Protein AF-A0A2T5PAU7-F1 (afdb_monomer_lite)

pLDDT: mean 80.7, std 19.56, range [39.38, 97.62]

Structure (mmCIF, N/CA/C/O backbone):
data_AF-A0A2T5PAU7-F1
#
_entry.id   AF-A0A2T5PAU7-F1
#
loop_
_atom_site.group_PDB
_atom_site.id
_atom_site.type_symbol
_atom_site.label_atom_id
_atom_site.label_alt_id
_atom_site.label_comp_id
_atom_site.label_asym_id
_atom_site.label_entity_id
_atom_site.label_seq_id
_atom_site.pdbx_PDB_ins_code
_atom_site.Cartn_x
_atom_site.Cartn_y
_atom_site.Cartn_z
_atom_site.occupancy
_atom_site.B_iso_or_equiv
_atom_site.auth_seq_id
_atom_site.auth_comp_id
_atom_site.auth_asym_id
_atom_site.auth_atom_id
_atom_site.pdbx_PDB_model_num
ATOM 1 N N . MET A 1 1 ? 6.657 5.791 -55.545 1.00 39.38 1 MET A N 1
ATOM 2 C CA . MET A 1 1 ? 7.955 5.639 -56.237 1.00 39.38 1 MET A CA 1
ATOM 3 C C . MET A 1 1 ? 9.067 5.541 -55.195 1.00 39.38 1 MET A C 1
ATOM 5 O O . MET A 1 1 ? 9.096 6.386 -54.319 1.00 39.38 1 MET A O 1
ATOM 9 N N . ARG A 1 2 ? 9.885 4.475 -55.280 1.00 42.03 2 ARG A N 1
ATOM 10 C CA . ARG A 1 2 ? 11.344 4.372 -55.002 1.00 42.03 2 ARG A CA 1
ATOM 11 C C . ARG A 1 2 ? 11.882 5.170 -53.791 1.00 42.03 2 ARG A C 1
ATOM 13 O O . ARG A 1 2 ? 11.985 6.381 -53.857 1.00 42.03 2 ARG A O 1
ATOM 20 N N . LYS A 1 3 ? 12.134 4.526 -52.643 1.00 49.34 3 LYS A N 1
ATOM 21 C CA . LYS A 1 3 ? 13.430 3.925 -52.228 1.00 49.34 3 LYS A CA 1
ATOM 22 C C . LYS A 1 3 ? 14.619 4.894 -52.342 1.00 49.34 3 LYS A C 1
ATOM 24 O O . LYS A 1 3 ? 15.164 5.044 -53.430 1.00 49.34 3 LYS A O 1
ATOM 29 N N . THR A 1 4 ? 15.088 5.407 -51.206 1.00 62.50 4 THR A N 1
ATOM 30 C CA . THR A 1 4 ? 16.481 5.837 -51.014 1.00 62.50 4 THR A CA 1
ATOM 31 C C . THR A 1 4 ? 17.080 5.066 -49.844 1.00 62.50 4 THR A C 1
ATOM 33 O O . THR A 1 4 ? 16.468 4.893 -48.794 1.00 62.50 4 THR A O 1
ATOM 36 N N . LEU A 1 5 ? 18.252 4.521 -50.126 1.00 50.94 5 LEU A N 1
ATOM 37 C CA . LEU A 1 5 ? 19.038 3.540 -49.399 1.00 50.94 5 LEU A CA 1
ATOM 38 C C . LEU A 1 5 ? 20.217 4.240 -48.695 1.00 50.94 5 LEU A C 1
ATOM 40 O O . LEU A 1 5 ? 20.725 5.190 -49.277 1.00 50.94 5 LEU A O 1
ATOM 44 N N . ILE A 1 6 ? 20.702 3.644 -47.584 1.00 52.25 6 ILE A N 1
ATOM 45 C CA . ILE A 1 6 ? 22.132 3.545 -47.161 1.00 52.25 6 ILE A CA 1
ATOM 46 C C . ILE A 1 6 ? 22.794 4.883 -46.735 1.00 52.25 6 ILE A C 1
ATOM 48 O O . ILE A 1 6 ? 22.632 5.893 -47.394 1.00 52.25 6 ILE A O 1
ATOM 52 N N . ALA A 1 7 ? 23.625 5.031 -45.699 1.00 47.59 7 ALA A N 1
ATOM 53 C CA . ALA A 1 7 ? 24.138 4.234 -44.583 1.00 47.59 7 ALA A CA 1
ATOM 54 C C . ALA A 1 7 ? 24.949 5.191 -43.679 1.00 47.59 7 ALA A C 1
ATOM 56 O O . ALA A 1 7 ? 25.398 6.227 -44.159 1.00 47.59 7 ALA A O 1
ATOM 57 N N . ALA A 1 8 ? 25.212 4.813 -42.426 1.00 53.09 8 ALA A N 1
ATOM 58 C CA . ALA A 1 8 ? 26.489 5.084 -41.753 1.00 53.09 8 ALA A CA 1
ATOM 59 C C . ALA A 1 8 ? 26.537 4.313 -40.425 1.00 53.09 8 ALA A C 1
ATOM 61 O O . ALA A 1 8 ? 25.862 4.654 -39.457 1.00 53.09 8 ALA A O 1
ATOM 62 N N . LEU A 1 9 ? 27.342 3.253 -40.404 1.00 51.97 9 LEU A N 1
ATOM 63 C CA . LEU A 1 9 ? 27.857 2.626 -39.192 1.00 51.97 9 LEU A CA 1
ATOM 64 C C . LEU A 1 9 ? 28.864 3.588 -38.554 1.00 51.97 9 LEU A C 1
ATOM 66 O O . LEU A 1 9 ? 29.898 3.867 -39.156 1.00 51.97 9 LEU A O 1
ATOM 70 N N . LEU A 1 10 ? 28.589 4.050 -37.335 1.00 48.78 10 LEU A N 1
ATOM 71 C CA . LEU A 1 10 ? 29.589 4.689 -36.486 1.00 48.78 10 LEU A CA 1
ATOM 72 C C . LEU A 1 10 ? 29.769 3.832 -35.232 1.00 48.78 10 LEU A C 1
ATOM 74 O O . LEU A 1 10 ? 29.010 3.923 -34.270 1.00 48.78 10 LEU A O 1
ATOM 78 N N . ALA A 1 11 ? 30.763 2.948 -35.281 1.00 52.41 11 ALA A N 1
ATOM 79 C CA . ALA A 1 11 ? 31.256 2.240 -34.114 1.00 52.41 11 ALA A CA 1
ATOM 80 C C . ALA A 1 11 ? 32.039 3.231 -33.239 1.00 52.41 11 ALA A C 1
ATOM 82 O O . ALA A 1 11 ? 33.141 3.639 -33.597 1.00 52.41 11 ALA A O 1
ATOM 83 N N . ALA A 1 12 ? 31.469 3.614 -32.098 1.00 54.72 12 ALA A N 1
ATOM 84 C CA . ALA A 1 12 ? 32.187 4.299 -31.032 1.00 54.72 12 ALA A CA 1
ATOM 85 C C . ALA A 1 12 ? 32.242 3.364 -29.818 1.00 54.72 12 ALA A C 1
ATOM 87 O O . ALA A 1 12 ? 31.217 3.007 -29.238 1.00 54.72 12 ALA A O 1
ATOM 88 N N . ALA A 1 13 ? 33.454 2.926 -29.485 1.00 51.75 13 ALA A N 1
ATOM 89 C CA . ALA A 1 13 ? 33.760 2.131 -28.308 1.00 51.75 13 ALA A CA 1
ATOM 90 C C . ALA A 1 13 ? 33.360 2.899 -27.040 1.00 51.75 13 ALA A C 1
ATOM 92 O O . ALA A 1 13 ? 33.858 3.998 -26.804 1.00 51.75 13 ALA A O 1
ATOM 93 N N . ILE A 1 14 ? 32.479 2.323 -26.222 1.00 57.59 14 ILE A N 1
ATOM 94 C CA . ILE A 1 14 ? 32.203 2.838 -24.878 1.00 57.59 14 ILE A CA 1
ATOM 95 C C . ILE A 1 14 ? 33.231 2.194 -23.938 1.00 57.59 14 ILE A C 1
ATOM 97 O O . ILE A 1 14 ? 33.237 0.966 -23.818 1.00 57.59 14 ILE A O 1
ATOM 101 N N . PRO A 1 15 ? 34.111 2.969 -23.275 1.00 51.31 15 PRO A N 1
ATOM 102 C CA . PRO A 1 15 ? 34.973 2.441 -22.230 1.00 51.31 15 PRO A CA 1
ATOM 103 C C . PRO A 1 15 ? 34.120 1.851 -21.104 1.00 51.31 15 PRO A C 1
ATOM 105 O O . PRO A 1 15 ? 33.272 2.533 -20.526 1.00 51.31 15 PRO A O 1
ATOM 108 N N . ALA A 1 16 ? 34.361 0.580 -20.793 1.00 55.34 16 ALA A N 1
ATOM 109 C CA . ALA A 1 16 ? 33.820 -0.100 -19.627 1.00 55.34 16 ALA A CA 1
ATOM 110 C C . ALA A 1 16 ? 34.434 0.506 -18.352 1.00 55.34 16 ALA A C 1
ATOM 112 O O . ALA A 1 16 ? 35.414 -0.000 -17.811 1.00 55.34 16 ALA A O 1
ATOM 113 N N . ALA A 1 17 ? 33.879 1.625 -17.888 1.00 53.59 17 ALA A N 1
ATOM 114 C CA . ALA A 1 17 ? 34.150 2.136 -16.556 1.00 53.59 17 ALA A CA 1
ATOM 115 C C . ALA A 1 17 ? 33.296 1.348 -15.555 1.00 53.59 17 ALA A C 1
ATOM 117 O O . ALA A 1 17 ? 32.066 1.400 -15.567 1.00 53.59 17 ALA A O 1
ATOM 118 N N . ALA A 1 18 ? 33.983 0.579 -14.717 1.00 50.28 18 ALA A N 1
ATOM 119 C CA . ALA A 1 18 ? 33.427 -0.163 -13.604 1.00 50.28 18 ALA A CA 1
ATOM 120 C C . ALA A 1 18 ? 32.631 0.758 -12.663 1.00 50.28 18 ALA A C 1
ATOM 122 O O . ALA A 1 18 ? 33.209 1.564 -11.937 1.00 50.28 18 ALA A O 1
ATOM 123 N N . PHE A 1 19 ? 31.310 0.595 -12.616 1.00 47.25 19 PHE A N 1
ATOM 124 C CA . PHE A 1 19 ? 30.497 1.093 -11.508 1.00 47.25 19 PHE A CA 1
ATOM 125 C C . PHE A 1 19 ? 30.407 0.011 -10.433 1.00 47.25 19 PHE A C 1
ATOM 127 O O . PHE A 1 19 ? 29.391 -0.656 -10.266 1.00 47.25 19 PHE A O 1
ATOM 134 N N . ALA A 1 20 ? 31.501 -0.163 -9.693 1.00 54.81 20 ALA A N 1
ATOM 135 C CA . ALA A 1 20 ? 31.453 -0.775 -8.373 1.00 54.81 20 ALA A CA 1
ATOM 136 C C . ALA A 1 20 ? 31.070 0.317 -7.363 1.00 54.81 20 ALA A C 1
ATOM 138 O O . ALA A 1 20 ? 31.920 0.891 -6.690 1.00 54.81 20 ALA A O 1
ATOM 139 N N . MET A 1 21 ? 29.781 0.646 -7.296 1.00 49.22 21 MET A N 1
ATOM 140 C CA . MET A 1 21 ? 29.218 1.327 -6.132 1.00 49.22 21 MET A CA 1
ATOM 141 C C . MET A 1 21 ? 28.732 0.229 -5.177 1.00 49.22 21 MET A C 1
ATOM 143 O O . MET A 1 21 ? 27.794 -0.486 -5.542 1.00 49.22 21 MET A O 1
ATOM 147 N N . PRO A 1 22 ? 29.323 0.045 -3.981 1.00 43.78 22 PRO A N 1
ATOM 148 C CA . PRO A 1 22 ? 28.660 -0.702 -2.925 1.00 43.78 22 PRO A CA 1
ATOM 149 C C . PRO A 1 22 ? 27.445 0.120 -2.497 1.00 43.78 22 PRO A C 1
ATOM 151 O O . PRO A 1 22 ? 27.529 1.066 -1.717 1.00 43.78 22 PRO A O 1
ATOM 154 N N . GLN A 1 23 ? 26.300 -0.197 -3.091 1.00 47.84 23 GLN A N 1
ATOM 155 C CA . GLN A 1 23 ? 25.025 0.312 -2.637 1.00 47.84 23 GLN A CA 1
ATOM 156 C C . GLN A 1 23 ? 24.655 -0.467 -1.378 1.00 47.84 23 GLN A C 1
ATOM 158 O O . GLN A 1 23 ? 23.914 -1.447 -1.434 1.00 47.84 23 GLN A O 1
ATOM 163 N N . ASP A 1 24 ? 25.190 -0.022 -0.240 1.00 46.19 24 ASP A N 1
ATOM 164 C CA . ASP A 1 24 ? 24.649 -0.336 1.078 1.00 46.19 24 ASP A CA 1
ATOM 165 C C . ASP A 1 24 ? 23.235 0.246 1.148 1.00 46.19 24 ASP A C 1
ATOM 167 O O . ASP A 1 24 ? 22.976 1.363 1.600 1.00 46.19 24 ASP A O 1
ATOM 171 N N . GLY A 1 25 ? 22.299 -0.522 0.593 1.00 43.41 25 GLY A N 1
ATOM 172 C CA . GLY A 1 25 ? 20.876 -0.257 0.563 1.00 43.41 25 GLY A CA 1
ATOM 173 C C . GLY A 1 25 ? 20.276 -0.428 1.949 1.00 43.41 25 GLY A C 1
ATOM 174 O O . GLY A 1 25 ? 19.430 -1.293 2.166 1.00 43.41 25 GLY A O 1
ATOM 175 N N . HIS A 1 26 ? 20.645 0.446 2.881 1.00 41.03 26 HIS A N 1
ATOM 176 C CA . HIS A 1 26 ? 19.779 0.781 3.998 1.00 41.03 26 HIS A CA 1
ATOM 177 C C . HIS A 1 26 ? 18.587 1.579 3.459 1.00 41.03 26 HIS A C 1
ATOM 179 O O . HIS A 1 26 ? 18.444 2.775 3.701 1.00 41.03 26 HIS A O 1
ATOM 185 N N . HIS A 1 27 ? 17.677 0.902 2.757 1.00 43.97 27 HIS A N 1
ATOM 186 C CA . HIS A 1 27 ? 16.308 1.376 2.608 1.00 43.97 27 HIS A CA 1
ATOM 187 C C . HIS A 1 27 ? 15.602 1.215 3.962 1.00 43.97 27 HIS A C 1
ATOM 189 O O . HIS A 1 27 ? 14.695 0.401 4.130 1.00 43.97 27 HIS A O 1
ATOM 195 N N . GLN A 1 28 ? 16.042 1.993 4.960 1.00 41.81 28 GLN A N 1
ATOM 196 C CA . GLN A 1 28 ? 15.193 2.350 6.087 1.00 41.81 28 GLN A CA 1
ATOM 197 C C . GLN A 1 28 ? 13.962 2.992 5.465 1.00 41.81 28 GLN A C 1
ATOM 199 O O . GLN A 1 28 ? 14.086 4.027 4.809 1.00 41.81 28 GLN A O 1
ATOM 204 N N . GLY A 1 29 ? 12.821 2.305 5.580 1.00 43.38 29 GLY A N 1
ATOM 205 C CA . GLY A 1 29 ? 11.585 2.643 4.887 1.00 43.38 29 GLY A CA 1
ATOM 206 C C . GLY A 1 29 ? 11.395 4.146 4.846 1.00 43.38 29 GLY A C 1
ATOM 207 O O . GLY A 1 29 ? 11.404 4.775 5.908 1.00 43.38 29 GLY A O 1
ATOM 208 N N . GLN A 1 30 ? 11.314 4.694 3.625 1.00 43.19 30 GLN A N 1
ATOM 209 C CA . GLN A 1 30 ? 11.056 6.105 3.369 1.00 43.19 30 GLN A CA 1
ATOM 210 C C . GLN A 1 30 ? 10.035 6.555 4.403 1.00 43.19 30 GLN A C 1
ATOM 212 O O . GLN A 1 30 ? 8.881 6.111 4.381 1.00 43.19 30 GLN A O 1
ATOM 217 N N . ARG A 1 31 ? 10.503 7.333 5.387 1.00 49.91 31 ARG A N 1
ATOM 218 C CA . ARG A 1 31 ? 9.630 7.846 6.427 1.00 49.91 31 ARG A CA 1
ATOM 219 C C . ARG A 1 31 ? 8.505 8.517 5.669 1.00 49.91 31 ARG A C 1
ATOM 221 O O . ARG A 1 31 ? 8.767 9.382 4.836 1.00 49.91 31 ARG A O 1
ATOM 228 N N . HIS A 1 32 ? 7.277 8.106 5.951 1.00 52.66 32 HIS A N 1
ATOM 229 C CA . HIS A 1 32 ? 6.061 8.803 5.551 1.00 52.66 32 HIS A CA 1
ATOM 230 C C . HIS A 1 32 ? 5.997 10.155 6.296 1.00 52.66 32 HIS A C 1
ATOM 232 O O . HIS A 1 32 ? 5.009 10.506 6.926 1.00 52.66 32 HIS A O 1
ATOM 238 N N . ASN A 1 33 ? 7.108 10.892 6.319 1.00 53.09 33 ASN A N 1
ATOM 239 C CA . ASN A 1 33 ? 7.168 12.254 6.778 1.00 53.09 33 ASN A CA 1
ATOM 240 C C . ASN A 1 33 ? 6.520 13.045 5.661 1.00 53.09 33 ASN A C 1
ATOM 242 O O . ASN A 1 33 ? 7.120 13.239 4.603 1.00 53.09 33 ASN A O 1
ATOM 246 N N . MET A 1 34 ? 5.272 13.448 5.894 1.00 59.66 34 MET A N 1
ATOM 247 C CA . MET A 1 34 ? 4.632 14.430 5.038 1.00 59.66 34 MET A CA 1
ATOM 248 C C . MET A 1 34 ? 5.592 15.612 4.887 1.00 59.66 34 MET A C 1
ATOM 250 O O . MET A 1 34 ? 6.109 16.074 5.911 1.00 59.66 34 MET A O 1
ATOM 254 N N . PRO A 1 35 ? 5.852 16.082 3.652 1.00 62.69 35 PRO A N 1
ATOM 255 C CA . PRO A 1 35 ? 6.819 17.150 3.387 1.00 62.69 35 PRO A CA 1
ATOM 256 C C . PRO A 1 35 ? 6.658 18.338 4.346 1.00 62.69 35 PRO A C 1
ATOM 258 O O . PRO A 1 35 ? 7.642 18.845 4.872 1.00 62.69 35 PRO A O 1
ATOM 261 N N . MET A 1 36 ? 5.403 18.643 4.687 1.00 69.12 36 MET A N 1
ATOM 262 C CA . MET A 1 36 ? 4.952 19.678 5.620 1.00 69.12 36 MET A CA 1
ATOM 263 C C . MET A 1 36 ? 5.638 19.670 7.000 1.00 69.12 36 MET A C 1
ATOM 265 O O . MET A 1 36 ? 5.825 20.726 7.587 1.00 69.12 36 MET A O 1
ATOM 269 N N . PHE A 1 37 ? 5.994 18.503 7.552 1.00 74.19 37 PHE A N 1
ATOM 270 C CA . PHE A 1 37 ? 6.584 18.405 8.899 1.00 74.19 37 PHE A CA 1
ATOM 271 C C . PHE A 1 37 ? 8.103 18.238 8.881 1.00 74.19 37 PHE A C 1
ATOM 273 O O . PHE A 1 37 ? 8.727 18.222 9.939 1.00 74.19 37 PHE A O 1
ATOM 280 N N . LYS A 1 38 ? 8.707 18.075 7.698 1.00 72.69 38 LYS A N 1
ATOM 281 C CA . LYS A 1 38 ? 10.157 17.891 7.565 1.00 72.69 38 LYS A CA 1
ATOM 282 C C . LYS A 1 38 ? 10.922 19.198 7.801 1.00 72.69 38 LYS A C 1
ATOM 284 O O . LYS A 1 38 ? 12.070 19.147 8.223 1.00 72.69 38 LYS A O 1
ATOM 289 N N . GLU A 1 39 ? 10.280 20.332 7.533 1.00 81.06 39 GLU A N 1
ATOM 290 C CA . GLU A 1 39 ? 10.830 21.681 7.723 1.00 81.06 39 GLU A CA 1
ATOM 291 C C . GLU A 1 39 ? 10.647 22.204 9.156 1.00 81.06 39 GLU A C 1
ATOM 293 O O . GLU A 1 39 ? 11.225 23.223 9.522 1.00 81.06 39 GLU A O 1
ATOM 298 N N . LEU A 1 40 ? 9.867 21.501 9.983 1.00 85.00 40 LEU A N 1
ATOM 299 C CA . LEU A 1 40 ? 9.672 21.851 11.385 1.00 85.00 40 LEU A CA 1
ATOM 300 C C . LEU A 1 40 ? 10.757 21.194 12.242 1.00 85.00 40 LEU A C 1
ATOM 302 O O . LEU A 1 40 ? 10.950 19.974 12.186 1.00 85.00 40 LEU A O 1
ATOM 306 N N . ASP A 1 41 ? 11.418 21.979 13.090 1.00 87.12 41 ASP A N 1
ATOM 307 C CA . ASP A 1 41 ? 12.364 21.452 14.074 1.00 87.12 41 ASP A CA 1
ATOM 308 C C . ASP A 1 41 ? 11.617 20.845 15.273 1.00 87.12 41 ASP A C 1
ATOM 310 O O . ASP A 1 41 ? 11.444 21.454 16.327 1.00 87.12 41 ASP A O 1
ATOM 314 N N . LEU A 1 42 ? 11.064 19.649 15.058 1.00 87.31 42 LEU A N 1
ATOM 315 C CA . LEU A 1 42 ? 10.303 18.918 16.069 1.00 87.31 42 LEU A CA 1
ATOM 316 C C . LEU A 1 42 ? 11.232 18.145 17.010 1.00 87.31 42 LEU A C 1
ATOM 318 O O . LEU A 1 42 ? 12.071 17.368 16.533 1.00 87.31 42 LEU A O 1
ATOM 322 N N . SER A 1 43 ? 10.975 18.239 18.320 1.00 92.56 43 SER A N 1
ATOM 323 C CA . SER A 1 43 ? 11.590 17.371 19.334 1.00 92.56 43 SER A CA 1
ATOM 324 C C . SER A 1 43 ? 11.234 15.895 19.106 1.00 92.56 43 SER A C 1
ATOM 326 O O . SER A 1 43 ? 10.293 15.551 18.379 1.00 92.56 43 SER A O 1
ATOM 328 N N . THR A 1 44 ? 11.970 14.985 19.746 1.00 90.00 44 THR A N 1
ATOM 329 C CA . THR A 1 44 ? 11.704 13.540 19.659 1.00 90.00 44 THR A CA 1
ATOM 330 C C . THR A 1 44 ? 10.296 13.187 20.149 1.00 90.00 44 THR A C 1
ATOM 332 O O . THR A 1 44 ? 9.584 12.430 19.483 1.00 90.00 44 THR A O 1
ATOM 335 N N . GLU A 1 45 ? 9.856 13.780 21.258 1.00 93.25 45 GLU A N 1
ATOM 336 C CA . GLU A 1 45 ? 8.528 13.578 21.844 1.00 93.25 45 GLU A CA 1
ATOM 337 C C . GLU A 1 45 ? 7.431 14.082 20.900 1.00 93.25 45 GLU A C 1
ATOM 339 O O . GLU A 1 45 ? 6.460 13.368 20.636 1.00 93.25 45 GLU A O 1
ATOM 344 N N . GLN A 1 46 ? 7.617 15.270 20.315 1.00 91.25 46 GLN A N 1
ATOM 345 C CA . GLN A 1 46 ? 6.678 15.838 19.344 1.00 91.25 46 GLN A CA 1
ATOM 346 C C . GLN A 1 46 ? 6.552 14.950 18.100 1.00 91.25 46 GLN A C 1
ATOM 348 O O . GLN A 1 46 ? 5.444 14.691 17.629 1.00 91.25 46 GLN A O 1
ATOM 353 N N . ARG A 1 47 ? 7.668 14.411 17.587 1.00 89.06 47 ARG A N 1
ATOM 354 C CA . ARG A 1 47 ? 7.657 13.467 16.453 1.00 89.06 47 ARG A CA 1
ATOM 355 C C . ARG A 1 47 ? 6.900 12.185 16.784 1.00 89.06 47 ARG A C 1
ATOM 357 O O . ARG A 1 47 ? 6.172 11.670 15.930 1.00 89.06 47 ARG A O 1
ATOM 364 N N . GLN A 1 48 ? 7.050 11.662 18.000 1.00 90.56 48 GLN A N 1
ATOM 365 C CA . GLN A 1 48 ? 6.335 10.466 18.440 1.00 90.56 48 GLN A CA 1
ATOM 366 C C . GLN A 1 48 ? 4.828 10.724 18.556 1.00 90.56 48 GLN A C 1
ATOM 368 O O . GLN A 1 48 ? 4.035 9.935 18.036 1.00 90.56 48 GLN A O 1
ATOM 373 N N . GLN A 1 49 ? 4.432 11.838 19.178 1.00 92.25 49 GLN A N 1
ATOM 374 C CA . GLN A 1 49 ? 3.028 12.243 19.290 1.00 92.25 49 GLN A CA 1
ATOM 375 C C . GLN A 1 49 ? 2.397 12.468 17.913 1.00 92.25 49 GLN A C 1
ATOM 377 O O . GLN A 1 49 ? 1.322 11.939 17.638 1.00 92.25 49 GLN A O 1
ATOM 382 N N . MET A 1 50 ? 3.103 13.157 17.013 1.00 89.38 50 MET A N 1
ATOM 383 C CA . MET A 1 50 ? 2.661 13.364 15.635 1.00 89.38 50 MET A CA 1
ATOM 384 C C . MET A 1 50 ? 2.488 12.033 14.895 1.00 89.38 50 MET A C 1
ATOM 386 O O . MET A 1 50 ? 1.468 11.797 14.254 1.00 89.38 50 MET A O 1
ATOM 390 N N . SER A 1 51 ? 3.454 11.118 15.023 1.00 87.62 51 SER A N 1
ATOM 391 C CA . SER A 1 51 ? 3.380 9.794 14.391 1.00 87.62 51 SER A CA 1
ATOM 392 C C . SER A 1 51 ? 2.189 8.977 14.899 1.00 87.62 51 SER A C 1
ATOM 394 O O . SER A 1 51 ? 1.540 8.279 14.116 1.00 87.62 51 SER A O 1
ATOM 396 N N . LYS A 1 52 ? 1.886 9.064 16.201 1.00 92.31 52 LYS A N 1
ATOM 397 C CA . LYS A 1 52 ? 0.704 8.436 16.802 1.00 92.31 52 LYS A CA 1
ATOM 398 C C . LYS A 1 52 ? -0.582 9.040 16.233 1.00 92.31 52 LYS A C 1
ATOM 400 O O . LYS A 1 52 ? -1.404 8.289 15.714 1.00 92.31 52 LYS A O 1
ATOM 405 N N . LEU A 1 53 ? -0.698 10.368 16.239 1.00 93.69 53 LEU A N 1
ATOM 406 C CA . LEU A 1 53 ? -1.861 11.083 15.711 1.00 93.69 53 LEU A CA 1
ATOM 407 C C . LEU A 1 53 ? -2.118 10.745 14.235 1.00 93.69 53 LEU A C 1
ATOM 409 O O . LEU A 1 53 ? -3.248 10.466 13.845 1.00 93.69 53 LEU A O 1
ATOM 413 N N . MET A 1 54 ? -1.069 10.696 13.411 1.00 89.38 54 MET A N 1
ATOM 414 C CA . MET A 1 54 ? -1.189 10.341 11.993 1.00 89.38 54 MET A CA 1
ATOM 415 C C . MET A 1 54 ? -1.655 8.900 11.794 1.00 89.38 54 MET A C 1
ATOM 417 O O . MET A 1 54 ? -2.476 8.626 10.914 1.00 89.38 54 MET A O 1
ATOM 421 N N . ARG A 1 55 ? -1.162 7.971 12.620 1.00 90.69 55 ARG A N 1
ATOM 422 C CA . ARG A 1 55 ? -1.595 6.571 12.589 1.00 90.69 55 ARG A CA 1
ATOM 423 C C . ARG A 1 55 ? -3.070 6.438 12.952 1.00 90.69 55 ARG A C 1
ATOM 425 O O . ARG A 1 55 ? -3.788 5.743 12.237 1.00 90.69 55 ARG A O 1
ATOM 432 N N . GLU A 1 56 ? -3.503 7.108 14.015 1.00 94.50 56 GLU A N 1
ATOM 433 C CA . GLU A 1 56 ? -4.904 7.145 14.451 1.00 94.50 56 GLU A CA 1
ATOM 434 C C . GLU A 1 56 ? -5.794 7.763 13.373 1.00 94.50 56 GLU A C 1
ATOM 436 O O . GLU A 1 56 ? -6.809 7.178 13.005 1.00 94.50 56 GLU A O 1
ATOM 441 N N . HIS A 1 57 ? -5.366 8.877 12.774 1.00 91.94 57 HIS A N 1
ATOM 442 C CA . HIS A 1 57 ? -6.088 9.506 11.674 1.00 91.94 57 HIS A CA 1
ATOM 443 C C . HIS A 1 57 ? -6.238 8.566 10.468 1.00 91.94 57 HIS A C 1
ATOM 445 O O . HIS A 1 57 ? -7.340 8.387 9.954 1.00 91.94 57 HIS A O 1
ATOM 451 N N . HIS A 1 58 ? -5.157 7.904 10.038 1.00 90.06 58 HIS A N 1
ATOM 452 C CA . HIS A 1 58 ? -5.207 6.930 8.939 1.00 90.06 58 HIS A CA 1
ATOM 453 C C . HIS A 1 58 ? -6.080 5.717 9.268 1.00 90.06 58 HIS A C 1
ATOM 455 O O . HIS A 1 58 ? -6.740 5.169 8.385 1.00 90.06 58 HIS A O 1
ATOM 461 N N . GLN A 1 59 ? -6.067 5.259 10.519 1.00 93.31 59 GLN A N 1
ATOM 462 C CA . GLN A 1 59 ? -6.942 4.181 10.957 1.00 93.31 59 GLN A CA 1
ATOM 463 C C . GLN A 1 59 ? -8.412 4.614 10.918 1.00 93.31 59 GLN A C 1
ATOM 465 O O . GLN A 1 59 ? -9.208 3.925 10.287 1.00 93.31 59 GLN A O 1
ATOM 470 N N . GLY A 1 60 ? -8.748 5.779 11.477 1.00 94.56 60 GLY A N 1
ATOM 471 C CA . GLY A 1 60 ? -10.106 6.320 11.443 1.00 94.56 60 GLY A CA 1
ATOM 472 C C . GLY A 1 60 ? -10.614 6.531 10.016 1.00 94.56 60 GLY A C 1
ATOM 473 O O . GLY A 1 60 ? -11.740 6.154 9.699 1.00 94.56 60 GLY A O 1
ATOM 474 N N . GLN A 1 61 ? -9.768 7.036 9.109 1.00 94.75 61 GLN A N 1
ATOM 475 C CA . GLN A 1 61 ? -10.112 7.104 7.688 1.00 94.75 61 GLN A CA 1
ATOM 476 C C . GLN A 1 61 ? -10.412 5.717 7.112 1.00 94.75 61 GLN A C 1
ATOM 478 O O . GLN A 1 61 ? -11.444 5.547 6.464 1.00 94.75 61 GLN A O 1
ATOM 483 N N . ARG A 1 62 ? -9.555 4.715 7.353 1.00 93.56 62 ARG A N 1
ATOM 484 C CA . ARG A 1 62 ? -9.797 3.344 6.874 1.00 93.56 62 ARG A CA 1
ATOM 485 C C . ARG A 1 62 ? -11.120 2.789 7.392 1.00 93.56 62 ARG A C 1
ATOM 487 O O . ARG A 1 62 ? -11.882 2.252 6.599 1.00 93.56 62 ARG A O 1
ATOM 494 N N . GLU A 1 63 ? -11.420 2.960 8.673 1.00 94.88 63 GLU A N 1
ATOM 495 C CA . GLU A 1 63 ? -12.679 2.511 9.276 1.00 94.88 63 GLU A CA 1
ATOM 496 C C . GLU A 1 63 ? -13.895 3.212 8.658 1.00 94.88 63 G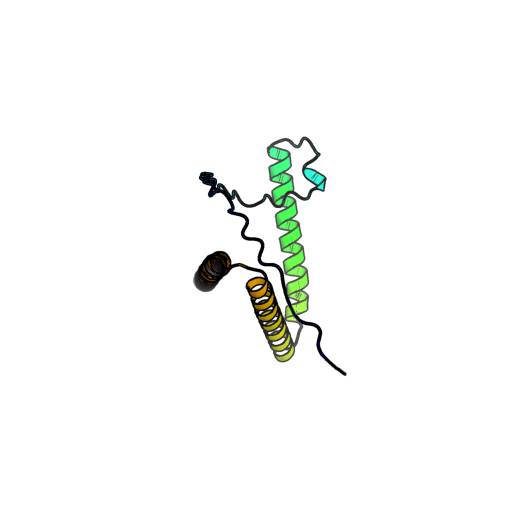LU A C 1
ATOM 498 O O . GLU A 1 63 ? -14.883 2.556 8.333 1.00 94.88 63 GLU A O 1
ATOM 503 N N . ILE A 1 64 ? -13.819 4.529 8.423 1.00 95.75 64 ILE A N 1
ATOM 504 C CA . ILE A 1 64 ? -14.876 5.271 7.723 1.00 95.75 64 ILE A CA 1
ATOM 505 C C . ILE A 1 64 ? -15.148 4.644 6.354 1.00 95.75 64 ILE A C 1
ATOM 507 O O . ILE A 1 64 ? -16.301 4.341 6.064 1.00 95.75 64 ILE A O 1
ATOM 511 N N . HIS A 1 65 ? -14.110 4.418 5.545 1.00 93.62 65 HIS A N 1
ATOM 512 C CA . HIS A 1 65 ? -14.266 3.840 4.210 1.00 93.62 65 HIS A CA 1
ATOM 513 C C . HIS A 1 65 ? -14.829 2.418 4.272 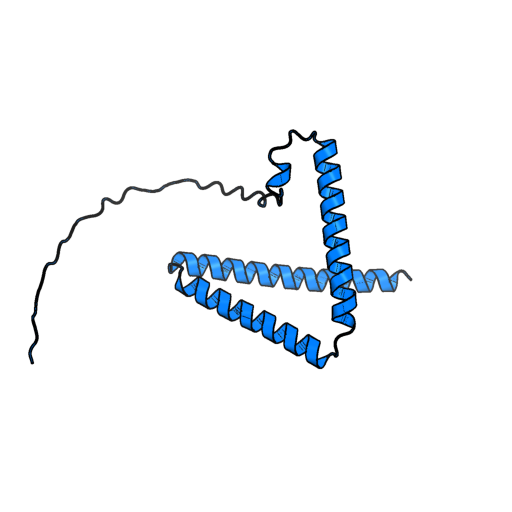1.00 93.62 65 HIS A C 1
ATOM 515 O O . HIS A 1 65 ? -15.779 2.117 3.552 1.00 93.62 65 HIS A O 1
ATOM 521 N N . GLN A 1 66 ? -14.308 1.566 5.163 1.00 91.50 66 GLN A N 1
ATOM 522 C CA . GLN A 1 66 ? -14.790 0.189 5.306 1.00 91.50 66 GLN A CA 1
ATOM 523 C C . GLN A 1 66 ? -16.275 0.135 5.665 1.00 91.50 66 GLN A C 1
ATOM 525 O O . GLN A 1 66 ? -17.024 -0.575 5.008 1.00 91.50 66 GLN A O 1
ATOM 530 N N . ARG A 1 67 ? -16.752 0.990 6.580 1.00 94.94 67 ARG A N 1
ATOM 531 C CA . ARG A 1 67 ? -18.187 1.058 6.918 1.00 94.94 67 ARG A CA 1
ATOM 532 C C . ARG A 1 67 ? -19.096 1.361 5.727 1.00 94.94 67 ARG A C 1
ATOM 534 O O . ARG A 1 67 ? -20.273 1.012 5.770 1.00 94.94 67 ARG A O 1
ATOM 541 N N . TYR A 1 68 ? -18.606 2.064 4.708 1.00 93.12 68 TYR A N 1
ATOM 542 C CA . TYR A 1 68 ? -19.373 2.304 3.484 1.00 93.12 68 TYR A CA 1
ATOM 543 C C . TYR A 1 68 ? -19.204 1.170 2.470 1.00 93.12 68 TYR A C 1
ATOM 545 O O . TYR A 1 68 ? -20.184 0.803 1.830 1.00 93.12 68 TYR A O 1
ATOM 553 N N . LEU A 1 69 ? -18.017 0.568 2.371 1.00 91.50 69 LEU A N 1
ATOM 554 C CA . LEU A 1 69 ? -17.785 -0.613 1.532 1.00 91.50 69 LEU A CA 1
ATOM 555 C C . LEU A 1 69 ? -18.588 -1.833 2.004 1.00 91.50 69 LEU A C 1
ATOM 557 O O . LEU A 1 69 ? -19.099 -2.585 1.179 1.00 91.50 69 LEU A O 1
ATOM 561 N N . ASP A 1 70 ? -18.772 -2.003 3.312 1.00 91.69 70 ASP A N 1
ATOM 562 C CA . ASP A 1 70 ? -19.557 -3.100 3.888 1.00 91.69 70 ASP A CA 1
ATOM 563 C C . ASP A 1 70 ? -21.044 -3.026 3.510 1.00 91.69 70 ASP A C 1
ATOM 565 O O . ASP A 1 70 ? -21.724 -4.052 3.472 1.00 91.69 70 ASP A O 1
ATOM 569 N N . LYS A 1 71 ? -21.541 -1.829 3.166 1.00 94.44 71 LYS A N 1
ATOM 570 C CA . LYS A 1 71 ? -22.914 -1.617 2.680 1.00 94.44 71 LYS A CA 1
ATOM 571 C C . LYS A 1 71 ? -23.106 -2.040 1.225 1.00 94.44 71 LYS A C 1
ATOM 573 O O . LYS A 1 71 ? -24.249 -2.171 0.796 1.00 94.44 71 LYS A O 1
ATOM 578 N N . LEU A 1 72 ? -22.024 -2.227 0.464 1.00 93.75 72 LEU A N 1
ATOM 579 C CA . LEU A 1 72 ? -22.120 -2.667 -0.925 1.00 93.75 72 LEU A CA 1
ATOM 580 C C . LEU A 1 72 ? -22.634 -4.115 -0.989 1.00 93.75 72 LEU A C 1
ATOM 582 O O . LEU A 1 72 ? -22.178 -4.957 -0.203 1.00 93.75 72 LEU A O 1
ATOM 586 N N . PRO A 1 73 ? -23.520 -4.442 -1.946 1.00 96.00 73 PRO A N 1
ATOM 587 C CA . PRO A 1 73 ? -23.887 -5.819 -2.245 1.00 96.00 73 PRO A CA 1
ATOM 588 C C . PRO A 1 73 ? -22.654 -6.685 -2.533 1.00 96.00 73 PRO A C 1
ATOM 590 O O . PRO A 1 73 ? -21.661 -6.223 -3.095 1.00 96.00 73 PRO A O 1
ATOM 593 N N . GLU A 1 74 ? -22.718 -7.975 -2.201 1.00 93.12 74 GLU A N 1
ATOM 594 C CA . GLU A 1 74 ? -21.578 -8.885 -2.380 1.00 93.12 74 GLU A CA 1
ATOM 595 C C . GLU A 1 74 ? -21.088 -8.945 -3.837 1.00 93.12 74 GLU A C 1
ATOM 597 O O . GLU A 1 74 ? -19.881 -8.980 -4.080 1.00 93.12 74 GLU A O 1
ATOM 602 N N . ALA A 1 75 ? -22.014 -8.903 -4.801 1.00 94.69 75 ALA A N 1
ATOM 603 C CA . ALA A 1 75 ? -21.693 -8.880 -6.225 1.00 94.69 75 ALA A CA 1
ATOM 604 C C . ALA A 1 75 ? -20.856 -7.649 -6.608 1.00 94.69 75 ALA A C 1
ATOM 606 O O . ALA A 1 75 ? -19.845 -7.784 -7.294 1.00 94.69 75 ALA A O 1
ATOM 607 N N . GLU A 1 76 ? -21.225 -6.468 -6.107 1.00 94.81 76 GLU A N 1
ATOM 608 C CA . GLU A 1 76 ? -20.496 -5.223 -6.367 1.00 94.81 76 GLU A CA 1
ATOM 609 C C . GLU A 1 76 ? -19.127 -5.219 -5.684 1.00 94.81 76 GLU A C 1
ATOM 611 O O . GLU A 1 76 ? -18.135 -4.826 -6.295 1.00 94.81 76 GLU A O 1
ATOM 616 N N . ARG A 1 77 ? -19.021 -5.746 -4.455 1.00 92.50 77 ARG A N 1
ATOM 617 C CA . ARG A 1 77 ? -17.720 -5.902 -3.780 1.00 92.50 77 ARG A CA 1
ATOM 618 C C . ARG A 1 77 ? -16.775 -6.812 -4.564 1.00 92.50 77 ARG A C 1
ATOM 620 O O . ARG A 1 77 ? -15.599 -6.483 -4.715 1.00 92.50 77 ARG A O 1
ATOM 627 N N . LYS A 1 78 ? -17.281 -7.937 -5.084 1.00 93.62 78 LYS A N 1
ATOM 628 C CA . LYS A 1 78 ? -16.502 -8.855 -5.932 1.00 93.62 78 LYS A CA 1
ATOM 629 C C . LYS A 1 78 ? -16.095 -8.197 -7.247 1.00 93.62 78 LYS A C 1
ATOM 631 O O . LYS A 1 78 ? -14.940 -8.333 -7.645 1.00 93.62 78 LYS A O 1
ATOM 636 N N . ALA A 1 79 ? -17.001 -7.458 -7.889 1.00 95.44 79 ALA A N 1
ATOM 637 C CA . ALA A 1 79 ? -16.702 -6.715 -9.110 1.00 95.44 79 ALA A CA 1
ATOM 638 C C . ALA A 1 79 ? -15.589 -5.681 -8.875 1.00 95.44 79 ALA A C 1
ATOM 640 O O . ALA A 1 79 ? -14.578 -5.702 -9.575 1.00 95.44 79 ALA A O 1
ATOM 641 N N . MET A 1 80 ? -15.700 -4.871 -7.818 1.00 94.56 80 MET A N 1
ATOM 642 C CA . MET A 1 80 ? -14.668 -3.907 -7.423 1.00 94.56 80 MET A CA 1
ATOM 643 C C . MET A 1 80 ? -13.316 -4.593 -7.166 1.00 94.56 80 MET A C 1
ATOM 645 O O . MET A 1 80 ? -12.277 -4.132 -7.636 1.00 94.56 80 MET A O 1
ATOM 649 N N . GLN A 1 81 ? -13.298 -5.713 -6.436 1.00 91.75 81 GLN A N 1
ATOM 650 C CA . GLN A 1 81 ? -12.056 -6.437 -6.152 1.00 91.75 81 GLN A CA 1
ATOM 651 C C . GLN A 1 81 ? -11.410 -7.005 -7.425 1.00 91.75 81 GLN A C 1
ATOM 653 O O . GLN A 1 81 ? -10.181 -6.965 -7.572 1.00 91.75 81 GLN A O 1
ATOM 658 N N . ALA A 1 82 ? -12.224 -7.498 -8.360 1.00 95.81 82 ALA A N 1
ATOM 659 C CA . ALA A 1 82 ? -11.757 -7.953 -9.662 1.00 95.81 82 ALA A CA 1
ATOM 660 C C . ALA A 1 82 ? -11.173 -6.792 -10.481 1.00 95.81 82 ALA A C 1
ATOM 662 O O . ALA A 1 82 ? -10.081 -6.924 -11.034 1.00 95.81 82 ALA A O 1
ATOM 663 N N . GLU A 1 83 ? -11.834 -5.633 -10.506 1.00 96.31 83 GLU A N 1
ATOM 664 C CA . GLU A 1 83 ? -11.336 -4.430 -11.184 1.00 96.31 83 GLU A CA 1
ATOM 665 C C . GLU A 1 83 ? -9.996 -3.953 -10.620 1.00 96.31 83 GLU A C 1
ATOM 667 O O . GLU A 1 83 ? -9.064 -3.700 -11.386 1.00 96.31 83 GLU A O 1
ATOM 672 N N . VAL A 1 84 ? -9.852 -3.896 -9.292 1.00 95.06 84 VAL A N 1
ATOM 673 C CA . VAL A 1 84 ? -8.586 -3.524 -8.638 1.00 95.06 84 VAL A CA 1
ATOM 674 C C . VAL A 1 84 ? -7.475 -4.513 -8.995 1.00 95.06 84 VAL A C 1
ATOM 676 O O . VAL A 1 84 ? -6.360 -4.101 -9.324 1.00 95.06 84 VAL A O 1
ATOM 679 N N . THR A 1 85 ? -7.771 -5.815 -8.978 1.00 94.75 85 THR A N 1
ATOM 680 C CA . THR A 1 85 ? -6.805 -6.867 -9.339 1.00 94.75 85 THR A CA 1
ATOM 681 C C . THR A 1 85 ? -6.366 -6.739 -10.796 1.00 94.75 85 THR A C 1
ATOM 683 O O . THR A 1 85 ? -5.169 -6.736 -11.088 1.00 94.75 85 THR A O 1
ATOM 686 N N . ASN A 1 86 ? -7.322 -6.552 -11.707 1.00 97.31 86 ASN A N 1
ATOM 687 C CA . ASN A 1 86 ? -7.062 -6.376 -13.133 1.00 97.31 86 ASN A CA 1
ATOM 688 C C . ASN A 1 86 ? -6.262 -5.099 -13.413 1.00 97.31 86 ASN A C 1
ATOM 690 O O . ASN A 1 86 ? -5.311 -5.122 -14.195 1.00 97.31 86 ASN A O 1
ATOM 694 N N . SER A 1 87 ? -6.606 -3.993 -12.750 1.00 97.25 87 SER A N 1
ATOM 695 C CA . SER A 1 87 ? -5.875 -2.728 -12.843 1.00 97.25 87 SER A CA 1
ATOM 696 C C . SER A 1 87 ? -4.423 -2.890 -12.384 1.00 97.25 87 SER A C 1
ATOM 698 O O . SER A 1 87 ? -3.495 -2.501 -13.096 1.00 97.25 87 SER A O 1
ATOM 700 N N . ARG A 1 88 ? -4.201 -3.566 -11.248 1.00 94.94 88 ARG A N 1
ATOM 701 C CA . ARG A 1 88 ? -2.854 -3.862 -10.741 1.00 94.94 88 ARG A CA 1
ATOM 702 C C . ARG A 1 88 ? -2.050 -4.733 -11.705 1.00 94.94 88 ARG A C 1
ATOM 704 O O . ARG A 1 88 ? -0.880 -4.44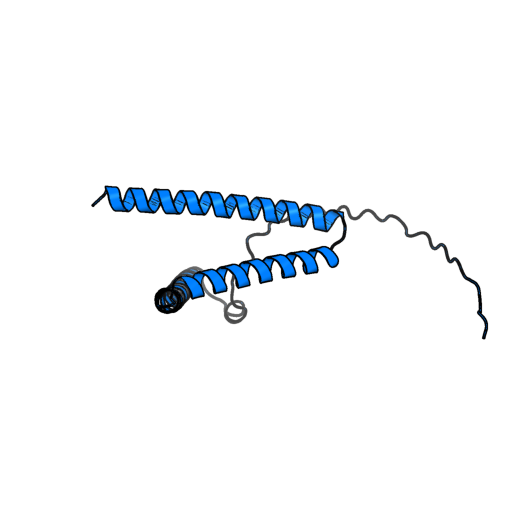0 -11.943 1.00 94.94 88 ARG A O 1
ATOM 711 N N . ALA A 1 89 ? -2.661 -5.776 -12.268 1.00 95.19 89 ALA A N 1
ATOM 712 C CA . ALA A 1 89 ? -2.007 -6.655 -13.235 1.00 95.19 89 ALA A CA 1
ATOM 713 C C . ALA A 1 89 ? -1.560 -5.885 -14.488 1.00 95.19 89 ALA A C 1
ATOM 715 O O . ALA A 1 89 ? -0.396 -5.987 -14.880 1.00 95.19 89 ALA A O 1
ATOM 716 N N . ARG A 1 90 ? -2.445 -5.048 -15.049 1.00 97.38 90 ARG A N 1
ATOM 717 C CA . ARG A 1 90 ? -2.126 -4.165 -16.184 1.00 97.38 90 ARG A CA 1
ATOM 718 C C . ARG A 1 90 ? -0.990 -3.204 -15.845 1.00 97.38 90 ARG A C 1
ATOM 720 O O . ARG A 1 90 ? -0.027 -3.107 -16.594 1.00 97.38 90 ARG A O 1
ATOM 727 N N . HIS A 1 91 ? -1.053 -2.545 -14.689 1.00 96.50 91 HIS A N 1
ATOM 728 C CA . HIS A 1 91 ? 0.003 -1.633 -14.252 1.00 96.50 91 HIS A CA 1
ATOM 729 C C . HIS A 1 91 ? 1.362 -2.338 -14.113 1.00 96.50 91 HIS A C 1
ATOM 731 O O . HIS A 1 91 ? 2.380 -1.811 -14.553 1.00 96.50 91 HIS A O 1
ATOM 737 N N . HIS A 1 92 ? 1.399 -3.553 -13.553 1.00 95.44 92 HIS A N 1
ATOM 738 C CA . HIS A 1 92 ? 2.633 -4.340 -13.486 1.00 95.44 92 HIS A CA 1
ATOM 739 C C . HIS A 1 92 ? 3.164 -4.717 -14.877 1.00 95.44 92 HIS A C 1
ATOM 741 O O . HIS A 1 92 ? 4.375 -4.744 -15.075 1.00 95.44 92 HIS A O 1
ATOM 747 N N . GLU A 1 93 ? 2.293 -5.025 -15.839 1.00 96.38 93 GLU A N 1
ATOM 748 C CA . GLU A 1 93 ? 2.702 -5.297 -17.221 1.00 96.38 93 GLU A CA 1
ATOM 749 C C . GLU A 1 93 ? 3.346 -4.067 -17.875 1.00 96.38 93 GLU A C 1
ATOM 751 O O . GLU A 1 93 ? 4.439 -4.176 -18.432 1.00 96.38 93 GLU A O 1
ATOM 756 N N . GLU A 1 94 ? 2.724 -2.894 -17.742 1.00 97.25 94 GLU A N 1
ATOM 757 C CA . GLU A 1 94 ? 3.277 -1.633 -18.247 1.00 97.25 94 GLU A CA 1
ATOM 758 C C . GLU A 1 94 ? 4.617 -1.294 -17.587 1.00 97.25 94 GLU A C 1
ATOM 760 O O . GLU A 1 94 ? 5.579 -0.958 -18.277 1.00 97.25 94 GLU A O 1
ATOM 765 N N . LEU A 1 95 ? 4.737 -1.482 -16.268 1.00 95.75 95 LEU A N 1
ATOM 766 C CA . LEU A 1 95 ? 6.017 -1.326 -15.578 1.00 95.75 95 LEU A CA 1
ATOM 767 C C . LEU A 1 95 ? 7.081 -2.262 -16.151 1.00 95.75 95 LEU A C 1
ATOM 769 O O . LEU A 1 95 ? 8.183 -1.813 -16.450 1.00 95.75 95 LEU A O 1
ATOM 773 N N . ARG A 1 96 ? 6.763 -3.545 -16.372 1.00 96.12 96 ARG A N 1
ATOM 774 C CA . ARG A 1 96 ? 7.723 -4.484 -16.972 1.00 96.12 96 ARG A CA 1
ATOM 775 C C . ARG A 1 96 ? 8.196 -4.008 -18.339 1.00 96.12 96 ARG A C 1
ATOM 777 O O . ARG A 1 96 ? 9.389 -4.114 -18.607 1.00 96.12 96 ARG A O 1
ATOM 784 N N . LYS A 1 97 ? 7.320 -3.451 -19.183 1.00 96.94 97 LYS A N 1
ATOM 785 C CA . LYS A 1 97 ? 7.701 -2.933 -20.512 1.00 96.94 97 LYS A CA 1
ATOM 786 C C . LYS A 1 97 ? 8.794 -1.861 -20.428 1.00 96.94 97 LYS A C 1
ATOM 788 O O . LYS A 1 97 ? 9.669 -1.853 -21.290 1.00 96.94 97 LYS A O 1
ATOM 793 N N . LEU A 1 98 ? 8.796 -1.043 -19.372 1.00 97.62 98 LEU A N 1
ATOM 794 C CA . LEU A 1 98 ? 9.780 0.023 -19.139 1.00 97.62 98 LEU A CA 1
ATOM 795 C C . LEU A 1 98 ? 11.121 -0.463 -18.559 1.00 97.62 98 LEU A C 1
ATOM 797 O O . LEU A 1 98 ? 12.108 0.267 -18.614 1.00 97.62 98 LEU A O 1
ATOM 801 N N . LEU A 1 99 ? 11.172 -1.671 -17.993 1.00 97.25 99 LEU A N 1
ATOM 802 C CA . LEU A 1 99 ? 12.354 -2.203 -17.306 1.00 97.25 99 LEU A CA 1
ATOM 803 C C . LEU A 1 99 ? 13.265 -3.012 -18.240 1.00 97.25 99 LEU A C 1
ATOM 805 O O . LEU A 1 99 ? 12.787 -3.694 -19.154 1.00 97.25 99 LEU A O 1
ATOM 809 N N . SER A 1 100 ? 14.572 -3.008 -17.954 1.00 97.50 100 SER A N 1
ATOM 810 C CA . SER A 1 100 ? 15.544 -3.922 -18.574 1.00 97.50 100 SER A CA 1
ATOM 811 C C . SER A 1 100 ? 15.340 -5.375 -18.112 1.00 97.50 100 SER A C 1
ATOM 813 O O . SER A 1 100 ? 14.619 -5.634 -17.149 1.00 97.50 100 SER A O 1
ATOM 815 N N . ALA A 1 101 ? 15.975 -6.349 -18.772 1.00 96.75 101 ALA A N 1
ATOM 816 C CA . ALA A 1 101 ? 15.817 -7.769 -18.427 1.00 96.75 101 ALA A CA 1
ATOM 817 C C . ALA A 1 101 ? 16.200 -8.081 -16.966 1.00 96.75 101 ALA A C 1
ATOM 819 O O . ALA A 1 101 ? 15.429 -8.724 -16.251 1.00 96.75 101 ALA A O 1
ATOM 820 N N . ASP A 1 102 ? 17.336 -7.560 -16.497 1.00 95.75 102 ASP A N 1
ATOM 821 C CA . ASP A 1 102 ? 17.794 -7.766 -15.118 1.00 95.75 102 ASP A CA 1
ATOM 822 C C . ASP A 1 102 ? 16.869 -7.079 -14.103 1.00 95.75 102 ASP A C 1
ATOM 824 O O . ASP A 1 102 ? 16.532 -7.652 -13.065 1.00 95.75 102 ASP A O 1
ATOM 828 N N . GLN A 1 103 ? 16.378 -5.878 -14.430 1.00 96.62 103 GLN A N 1
ATOM 829 C CA . GLN A 1 103 ? 15.420 -5.155 -13.591 1.00 96.62 103 GLN A CA 1
ATOM 830 C C . GLN A 1 103 ? 14.066 -5.869 -13.509 1.00 96.62 103 GLN A C 1
ATOM 832 O O . GLN A 1 103 ? 13.479 -5.927 -12.430 1.00 96.62 103 GLN A O 1
ATOM 837 N N . ARG A 1 104 ? 13.576 -6.451 -14.614 1.00 96.69 104 ARG A N 1
ATOM 838 C CA . ARG A 1 104 ? 12.346 -7.264 -14.626 1.00 96.69 104 ARG A CA 1
ATOM 839 C C . ARG A 1 104 ? 12.477 -8.468 -13.707 1.00 96.69 104 ARG A C 1
ATOM 841 O O . ARG A 1 104 ? 11.577 -8.712 -12.912 1.00 96.69 104 ARG A O 1
ATOM 848 N N . LYS A 1 105 ? 13.612 -9.174 -13.764 1.00 96.44 105 LYS A N 1
ATOM 849 C CA . LYS A 1 105 ? 13.873 -10.320 -12.886 1.00 96.44 105 LYS A CA 1
ATOM 850 C C . LYS A 1 105 ? 13.821 -9.912 -11.412 1.00 96.44 105 LYS A C 1
ATOM 852 O O . LYS A 1 105 ? 13.100 -10.534 -10.636 1.00 96.44 105 LYS A O 1
ATOM 857 N N . ALA A 1 106 ? 14.516 -8.835 -11.043 1.00 95.94 106 ALA A N 1
ATOM 858 C CA . ALA A 1 106 ? 14.493 -8.319 -9.675 1.00 95.94 106 ALA A CA 1
ATOM 859 C C . ALA A 1 106 ? 13.082 -7.878 -9.242 1.00 95.94 106 ALA A C 1
ATOM 861 O O . ALA A 1 106 ? 12.654 -8.162 -8.122 1.00 95.94 106 ALA A O 1
ATOM 862 N N . PHE A 1 107 ? 12.337 -7.219 -10.132 1.00 96.12 107 PHE A N 1
ATOM 863 C CA . PHE A 1 107 ? 10.961 -6.796 -9.884 1.00 96.12 107 PHE A CA 1
ATOM 864 C C . PHE A 1 107 ? 10.025 -7.989 -9.645 1.00 96.12 107 PHE A C 1
ATOM 866 O O . PHE A 1 107 ? 9.290 -8.009 -8.657 1.00 96.12 107 PHE A O 1
ATOM 873 N N . ASP A 1 108 ? 10.086 -9.017 -10.490 1.00 95.50 108 ASP A N 1
ATOM 874 C CA . ASP A 1 108 ? 9.252 -10.213 -10.351 1.00 95.50 108 ASP A CA 1
ATOM 875 C C . ASP A 1 108 ? 9.604 -11.022 -9.089 1.00 95.50 108 ASP A C 1
ATOM 877 O O . ASP A 1 108 ? 8.713 -11.543 -8.414 1.00 95.50 108 ASP A O 1
ATOM 881 N N . GLU A 1 109 ? 10.881 -11.083 -8.703 1.00 96.31 109 GLU A N 1
ATOM 882 C CA . GLU A 1 109 ? 11.295 -11.662 -7.419 1.00 96.31 109 GLU A CA 1
ATOM 883 C C . GLU A 1 109 ? 10.733 -10.878 -6.223 1.00 96.31 109 GLU A C 1
ATOM 885 O O . GLU A 1 109 ? 10.277 -11.475 -5.241 1.00 96.31 109 GLU A O 1
ATOM 890 N N . GLN A 1 110 ? 10.722 -9.543 -6.292 1.00 94.81 110 GLN A N 1
ATOM 891 C CA . GLN A 1 110 ? 10.116 -8.708 -5.254 1.00 94.81 110 GLN A CA 1
ATOM 892 C C . GLN A 1 110 ? 8.599 -8.895 -5.174 1.00 94.81 110 GLN A C 1
ATOM 894 O O . GLN A 1 110 ? 8.067 -8.971 -4.063 1.00 94.81 110 GLN A O 1
ATOM 899 N N . LEU A 1 111 ? 7.908 -9.017 -6.312 1.00 93.31 111 LEU A N 1
ATOM 900 C CA . LEU A 1 111 ? 6.472 -9.302 -6.344 1.00 93.31 111 LEU A CA 1
ATOM 901 C C . LEU A 1 111 ? 6.149 -10.629 -5.653 1.00 93.31 111 LEU A C 1
ATOM 903 O O . LEU A 1 111 ? 5.304 -10.643 -4.759 1.00 93.31 111 LEU A O 1
ATOM 907 N N . LYS A 1 112 ? 6.891 -11.701 -5.954 1.00 95.12 112 LYS A N 1
ATOM 908 C CA . LYS A 1 112 ? 6.730 -13.001 -5.277 1.00 95.12 112 LYS A CA 1
ATOM 909 C C . LYS A 1 112 ? 6.932 -12.898 -3.764 1.00 95.12 112 LYS A C 1
ATOM 911 O O . LYS A 1 112 ? 6.131 -13.411 -2.988 1.00 95.12 112 LYS A O 1
ATOM 916 N N . LYS A 1 113 ? 7.969 -12.176 -3.317 1.00 94.81 113 LYS A N 1
ATOM 917 C CA . LYS A 1 113 ? 8.206 -11.921 -1.881 1.00 94.81 113 LYS A CA 1
ATOM 918 C C . LYS A 1 113 ? 7.088 -11.105 -1.236 1.00 94.81 113 LYS A C 1
ATOM 920 O O . LYS A 1 113 ? 6.896 -11.175 -0.023 1.00 94.81 113 LYS A O 1
ATOM 925 N N . MET A 1 114 ? 6.406 -10.255 -1.999 1.00 90.06 114 MET A N 1
ATOM 926 C CA . MET A 1 114 ? 5.269 -9.497 -1.489 1.00 90.06 114 MET A CA 1
ATOM 927 C C . MET A 1 114 ? 4.030 -10.369 -1.365 1.00 90.06 114 MET A C 1
ATOM 929 O O . MET A 1 114 ? 3.381 -10.317 -0.326 1.00 90.06 114 MET A O 1
ATOM 933 N N . GLU A 1 115 ? 3.746 -11.200 -2.363 1.00 91.88 115 GLU A N 1
ATOM 934 C CA . GLU A 1 115 ? 2.653 -12.175 -2.325 1.00 91.88 115 GLU A CA 1
ATOM 935 C C . GLU A 1 115 ? 2.802 -13.146 -1.149 1.00 91.88 115 GLU A C 1
ATOM 937 O O . GLU A 1 115 ? 1.850 -13.310 -0.389 1.00 91.88 115 GLU A O 1
ATOM 942 N N . ALA A 1 116 ? 4.007 -13.677 -0.910 1.00 93.50 116 ALA A N 1
ATOM 943 C CA . ALA A 1 116 ? 4.288 -14.524 0.252 1.00 93.50 116 ALA A CA 1
ATOM 944 C C . ALA A 1 116 ? 3.994 -13.806 1.582 1.00 93.50 116 ALA A C 1
ATOM 946 O O . ALA A 1 116 ? 3.233 -14.307 2.405 1.00 93.50 116 ALA A O 1
ATOM 947 N N . ARG A 1 117 ? 4.491 -12.572 1.758 1.00 93.81 117 ARG A N 1
ATOM 948 C CA . ARG A 1 117 ? 4.211 -11.762 2.960 1.00 93.81 117 ARG A CA 1
ATOM 949 C C . ARG A 1 117 ? 2.725 -11.445 3.135 1.00 93.81 117 ARG A C 1
ATOM 951 O O . ARG A 1 117 ? 2.253 -11.301 4.262 1.00 93.81 117 ARG A O 1
ATOM 958 N N . HIS A 1 118 ? 1.984 -11.281 2.039 1.00 88.94 118 HIS A N 1
ATOM 959 C CA . HIS A 1 118 ? 0.537 -11.089 2.095 1.00 88.94 118 HIS A CA 1
ATOM 960 C C . HIS A 1 118 ? -0.187 -12.364 2.535 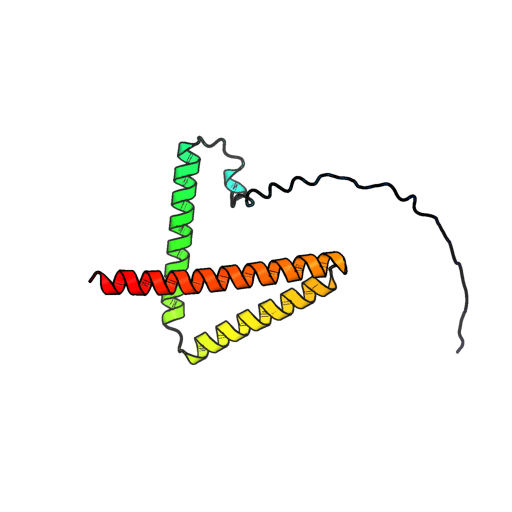1.00 88.94 118 HIS A C 1
ATOM 962 O O . HIS A 1 118 ? -1.085 -12.257 3.369 1.00 88.94 118 HIS A O 1
ATOM 968 N N . ALA A 1 119 ? 0.219 -13.531 2.030 1.00 92.50 119 ALA A N 1
ATOM 969 C CA . ALA A 1 119 ? -0.328 -14.826 2.431 1.00 92.50 119 ALA A CA 1
ATOM 970 C C . ALA A 1 119 ? -0.050 -15.120 3.915 1.00 92.50 119 ALA A C 1
ATOM 972 O O . ALA A 1 119 ? -0.992 -15.313 4.677 1.00 92.50 119 ALA A O 1
ATOM 973 N N . GLU A 1 120 ? 1.205 -14.998 4.360 1.00 92.81 120 GLU A N 1
ATOM 974 C CA . GLU A 1 120 ? 1.593 -15.167 5.771 1.00 92.81 120 GLU A CA 1
ATOM 975 C C . GLU A 1 120 ? 0.796 -14.238 6.697 1.00 92.81 120 GLU A C 1
ATOM 977 O O . GLU A 1 120 ? 0.327 -14.623 7.769 1.00 92.81 120 GLU A O 1
ATOM 982 N N . ARG A 1 121 ? 0.605 -12.979 6.279 1.00 91.69 121 ARG A N 1
ATOM 983 C CA . ARG A 1 121 ? -0.184 -12.022 7.054 1.00 91.69 121 ARG A CA 1
ATOM 984 C C . ARG A 1 121 ? -1.665 -12.394 7.094 1.00 91.69 121 ARG A C 1
ATOM 986 O O . ARG A 1 121 ? -2.301 -12.131 8.113 1.00 91.69 121 ARG A O 1
ATOM 993 N N . 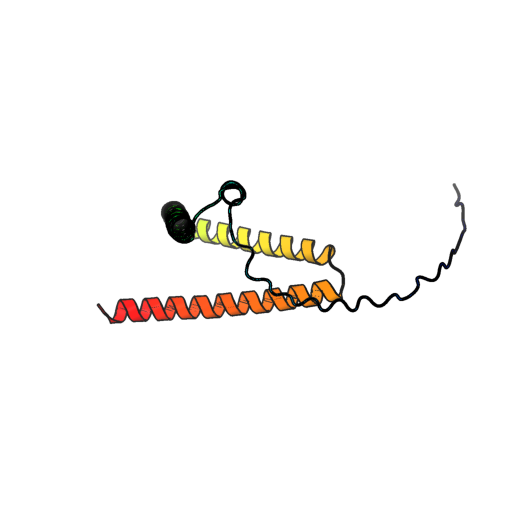ALA A 1 122 ? -2.222 -12.943 6.016 1.00 92.25 122 ALA A N 1
ATOM 994 C CA . ALA A 1 122 ? -3.606 -13.407 5.993 1.00 92.25 122 ALA A CA 1
ATOM 995 C C . ALA A 1 122 ? -3.802 -14.568 6.979 1.00 92.25 122 ALA A C 1
ATOM 997 O O . ALA A 1 122 ? -4.673 -14.474 7.842 1.00 92.25 122 ALA A O 1
ATOM 998 N N . GLU A 1 123 ? -2.919 -15.568 6.942 1.00 91.88 123 GLU A N 1
ATOM 999 C CA . GLU A 1 123 ? -2.911 -16.691 7.889 1.00 91.88 123 GLU A CA 1
ATOM 1000 C C . GLU A 1 123 ? -2.785 -16.207 9.341 1.00 91.88 123 GLU A C 1
ATOM 1002 O O . GLU A 1 123 ? -3.545 -16.616 10.219 1.00 91.88 123 GLU A O 1
ATOM 1007 N N . PHE A 1 124 ? -1.879 -15.259 9.606 1.00 93.94 124 PHE A N 1
ATOM 1008 C CA . PHE A 1 124 ? -1.722 -14.675 10.938 1.00 93.94 124 PHE A CA 1
ATOM 1009 C C . PHE A 1 124 ? -2.987 -13.950 11.424 1.00 93.94 124 PHE A C 1
ATOM 1011 O O . PHE A 1 124 ? -3.354 -14.051 12.597 1.00 93.94 124 PHE A O 1
ATOM 1018 N N . LEU A 1 125 ? -3.671 -13.210 10.546 1.00 90.38 125 LEU A N 1
ATOM 1019 C CA . LEU A 1 125 ? -4.924 -12.533 10.890 1.00 90.38 125 LEU A CA 1
ATOM 1020 C C . LEU A 1 125 ? -6.051 -13.533 11.174 1.00 90.38 125 LEU A C 1
ATOM 1022 O O . LEU A 1 125 ? -6.849 -13.292 12.080 1.00 90.38 125 LEU A O 1
ATOM 1026 N N . GLU A 1 126 ? -6.115 -14.643 10.441 1.00 92.31 126 GLU A N 1
ATOM 1027 C CA . GLU A 1 126 ? -7.064 -15.727 10.708 1.00 92.31 126 GLU A CA 1
ATOM 1028 C C . GLU A 1 126 ? -6.783 -16.406 12.050 1.00 92.31 126 GLU A C 1
ATOM 1030 O O . GLU A 1 126 ? -7.696 -16.536 12.867 1.00 92.31 126 GLU A O 1
ATOM 1035 N N . TRP A 1 12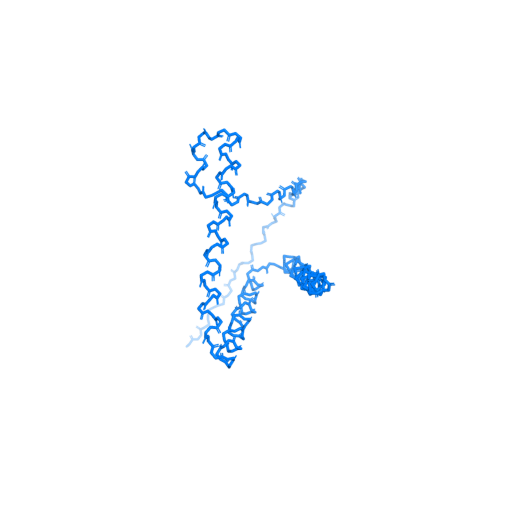7 ? -5.521 -16.739 12.336 1.00 93.69 127 TRP A N 1
ATOM 1036 C CA . TRP A 1 127 ? -5.102 -17.256 13.641 1.00 93.69 127 TRP A CA 1
ATOM 1037 C C . TRP A 1 127 ? -5.478 -16.304 14.783 1.00 93.69 127 TRP A C 1
ATOM 1039 O O . TRP A 1 127 ? -6.020 -16.734 15.803 1.00 93.69 127 TRP A O 1
ATOM 1049 N N . LYS A 1 128 ? -5.245 -14.996 14.608 1.00 90.88 128 LYS A N 1
ATOM 1050 C CA . LYS A 1 128 ? -5.578 -13.984 15.620 1.00 90.88 128 LYS A CA 1
ATOM 1051 C C . LYS A 1 128 ? -7.081 -13.936 15.892 1.00 90.88 128 LYS A C 1
ATOM 1053 O O . LYS A 1 128 ? -7.473 -13.924 17.055 1.00 90.88 128 LYS A O 1
ATOM 1058 N N . LYS A 1 129 ? -7.913 -13.972 14.842 1.00 91.44 129 LYS A N 1
ATOM 1059 C CA . LYS A 1 129 ? -9.378 -14.038 14.977 1.00 91.44 129 LYS A CA 1
ATOM 1060 C C . LYS A 1 129 ? -9.808 -15.282 15.750 1.00 91.44 129 LYS A C 1
ATOM 1062 O O . LYS A 1 129 ? -10.573 -15.152 16.695 1.00 91.44 129 LYS A O 1
ATOM 1067 N N . GLN A 1 130 ? -9.277 -16.457 15.399 1.00 87.94 130 GLN A N 1
ATOM 1068 C CA . GLN A 1 130 ? -9.591 -17.710 16.097 1.00 87.94 130 GLN A CA 1
ATOM 1069 C C . GLN A 1 130 ? -9.210 -17.656 17.582 1.00 87.94 130 GLN A C 1
ATOM 1071 O O . GLN A 1 130 ? -9.951 -18.150 18.435 1.00 87.94 130 GLN A O 1
ATOM 1076 N N . LYS A 1 131 ? -8.063 -17.047 17.910 1.00 87.88 131 LYS A N 1
ATOM 1077 C CA . LYS A 1 131 ? -7.638 -16.857 19.300 1.00 87.88 131 LYS A CA 1
ATOM 1078 C C . LYS A 1 131 ? -8.569 -15.919 20.055 1.00 87.88 131 LYS A C 1
ATOM 1080 O O . LYS A 1 131 ? -9.021 -16.307 21.123 1.00 87.88 131 LYS A O 1
ATOM 1085 N N . GLU A 1 132 ? -8.901 -14.761 19.488 1.00 84.19 132 GLU A N 1
ATOM 1086 C CA . GLU A 1 132 ? -9.829 -13.800 20.099 1.00 84.19 132 GLU A CA 1
ATOM 1087 C C . GLU A 1 132 ? -11.216 -14.419 20.342 1.00 84.19 132 GLU A C 1
ATOM 1089 O O . GLU A 1 132 ? -11.782 -14.225 21.416 1.00 84.19 132 GLU A O 1
ATOM 1094 N N . THR A 1 133 ? -11.727 -15.232 19.409 1.00 73.06 133 THR A N 1
ATOM 1095 C CA . THR A 1 133 ? -13.012 -15.938 19.564 1.00 73.06 133 THR A CA 1
ATOM 1096 C C . THR A 1 133 ? -12.971 -17.108 20.545 1.00 73.06 133 THR A C 1
ATOM 1098 O O . THR A 1 133 ? -14.018 -17.484 21.047 1.00 73.06 133 THR A O 1
ATOM 1101 N N . SER A 1 134 ? -11.798 -17.695 20.811 1.00 69.19 134 SER A N 1
ATOM 1102 C CA . SER A 1 134 ? -11.641 -18.798 21.779 1.00 69.19 134 SER A CA 1
ATOM 1103 C C . SER A 1 134 ? -11.440 -18.317 23.223 1.00 69.19 134 SER A C 1
ATOM 1105 O O . SER A 1 134 ? -11.446 -19.129 24.143 1.00 69.19 134 SER A O 1
ATOM 1107 N N . THR A 1 135 ? -11.193 -17.019 23.425 1.00 58.50 135 THR A N 1
ATOM 1108 C CA . THR A 1 135 ? -11.032 -16.381 24.747 1.00 58.50 135 THR A CA 1
ATOM 1109 C C . THR A 1 135 ? -12.294 -15.676 25.262 1.00 58.50 135 THR A C 1
ATOM 1111 O O . THR A 1 135 ? -12.219 -15.019 26.297 1.00 58.50 135 THR A O 1
ATOM 1114 N N . ASN A 1 136 ? -13.430 -15.820 24.573 1.00 46.59 136 ASN A N 1
ATOM 1115 C CA . ASN A 1 136 ? -14.766 -15.424 25.038 1.00 46.59 136 ASN A CA 1
ATOM 1116 C C . ASN A 1 136 ? -15.628 -16.670 25.248 1.00 46.59 136 ASN A C 1
ATOM 1118 O O . ASN A 1 136 ? -16.536 -16.600 26.103 1.00 46.59 136 ASN A O 1
#

Secondary structure (DSSP, 8-state):
------------PPP-------------------HHHHSS---HHHHHHHHHHHHHHHHHHHHHHHHHHTTS-HHHHHHHHHHHHHHHHHHHHHHHHHS-HHHHHHHHHHHHHHHHHHHHHHHHHHHHHHHHHH--

Sequence (136 aa):
MRKTLIAALLAAAIPAAAFAMPQDGHHQGQRHNMPMFKELDLSTEQRQQMSKLMREHHQGQREIHQRYLDKLPEAERKAMQAEVTNSRARHHEELRKLLSADQRKAFDEQLKKMEARHAERAEFLEWKKQKETSTN

Organism: NCBI:txid2161748

Foldseek 3Di:
DDDDDDDDDDDDDDPPDDPPDPPPPPCPPPPPPDPVCVPPPDDPVRVVVVVVVVVVVVVVVVVVVVVVLVPDDPVVNVVVVVVVVVVVVVVLVVVLVVDDPVRNVVVVVVVVVVVVVVVVVVVVVVVVVVVVVVVD

Radius of gyration: 25.16 Å; chains: 1; bounding box: 59×41×81 Å